Protein AF-H3NC67-F1 (afdb_monomer_lite)

Structure (mmCIF, N/CA/C/O backbone):
data_AF-H3NC67-F1
#
_entry.id   AF-H3NC67-F1
#
loop_
_atom_site.group_PDB
_atom_site.id
_atom_site.type_symbol
_atom_site.label_atom_id
_atom_site.label_alt_id
_atom_site.label_comp_id
_atom_site.label_asym_id
_atom_site.label_entity_id
_atom_site.label_seq_id
_atom_site.pdbx_PDB_ins_code
_atom_site.Cartn_x
_atom_site.Cartn_y
_atom_site.Cartn_z
_atom_site.occupancy
_atom_site.B_iso_or_equiv
_atom_site.auth_seq_id
_atom_site.auth_comp_id
_atom_site.auth_asym_id
_atom_site.auth_atom_id
_atom_site.pdbx_PDB_model_num
ATOM 1 N N . MET A 1 1 ? -19.255 -1.711 28.545 1.00 66.19 1 MET A N 1
ATOM 2 C CA . MET A 1 1 ? -17.971 -1.053 28.179 1.00 66.19 1 MET A CA 1
ATOM 3 C C . MET A 1 1 ? -16.949 -2.032 27.607 1.00 66.19 1 MET A C 1
ATOM 5 O O . MET A 1 1 ? -16.431 -1.748 26.537 1.00 66.19 1 MET A O 1
ATOM 9 N N . LYS A 1 2 ? -16.676 -3.176 28.256 1.00 82.94 2 LYS A N 1
ATOM 10 C CA . LYS A 1 2 ? -15.734 -4.195 27.743 1.00 82.94 2 LYS A CA 1
ATOM 11 C C . LYS A 1 2 ? -16.113 -4.727 26.352 1.00 82.94 2 LYS A C 1
ATOM 13 O O . LYS A 1 2 ? -15.239 -4.902 25.514 1.00 82.94 2 LYS A O 1
ATOM 18 N N . ASP A 1 3 ? -17.408 -4.880 26.084 1.00 90.00 3 ASP A N 1
ATOM 19 C CA . ASP A 1 3 ? -17.900 -5.381 24.792 1.00 90.00 3 ASP A CA 1
ATOM 20 C C . ASP A 1 3 ? -17.627 -4.395 23.654 1.00 90.00 3 ASP A C 1
ATOM 22 O O . ASP A 1 3 ? -17.172 -4.787 22.587 1.00 90.00 3 ASP A O 1
ATOM 26 N N . ILE A 1 4 ? -17.816 -3.095 23.904 1.00 92.88 4 ILE A N 1
ATOM 27 C CA . ILE A 1 4 ? -17.535 -2.028 22.931 1.00 92.88 4 ILE A CA 1
ATOM 28 C C . ILE A 1 4 ? -16.050 -2.028 22.559 1.00 92.88 4 ILE A C 1
ATOM 30 O O . ILE A 1 4 ? -15.715 -1.987 21.378 1.00 92.88 4 ILE A O 1
ATOM 34 N N . LEU A 1 5 ? -15.159 -2.142 23.550 1.00 92.94 5 LEU A N 1
ATOM 35 C CA . LEU A 1 5 ? -13.718 -2.232 23.309 1.00 92.94 5 LEU A CA 1
ATOM 36 C C . LEU A 1 5 ? -13.359 -3.467 22.468 1.00 92.94 5 LEU A C 1
ATOM 38 O O . LEU A 1 5 ? -12.541 -3.381 21.555 1.00 92.94 5 LEU A O 1
ATOM 42 N N . PHE A 1 6 ? -14.003 -4.603 22.737 1.00 94.19 6 PHE A N 1
ATOM 43 C CA . PHE A 1 6 ? -13.802 -5.832 21.975 1.00 94.19 6 PHE A CA 1
ATOM 44 C C . PHE A 1 6 ? -14.271 -5.707 20.516 1.00 94.19 6 PHE A C 1
ATOM 46 O O . PHE A 1 6 ? -13.580 -6.169 19.607 1.00 94.19 6 PHE A O 1
ATOM 53 N N . TYR A 1 7 ? -15.403 -5.043 20.262 1.00 95.88 7 TYR A N 1
ATOM 54 C CA . TYR A 1 7 ? -15.861 -4.758 18.898 1.00 95.88 7 TYR A CA 1
ATOM 55 C C . TYR A 1 7 ? -14.935 -3.788 18.161 1.00 95.88 7 TYR A C 1
ATOM 57 O O . TYR A 1 7 ? -14.602 -4.039 17.004 1.00 95.88 7 TYR A O 1
ATOM 65 N N . LEU A 1 8 ? -14.462 -2.728 18.823 1.00 96.25 8 LEU A N 1
ATOM 66 C CA . LEU A 1 8 ? -13.499 -1.797 18.231 1.00 96.25 8 LEU A CA 1
ATOM 67 C C . LEU A 1 8 ? -12.197 -2.505 17.844 1.00 96.25 8 LEU A C 1
ATOM 69 O O . LEU A 1 8 ? -11.688 -2.283 16.749 1.00 96.25 8 LEU A O 1
ATOM 73 N N . LEU A 1 9 ? -11.700 -3.416 18.685 1.00 96.94 9 LEU A N 1
ATOM 74 C CA . LEU A 1 9 ? -10.511 -4.203 18.367 1.00 96.94 9 LEU A CA 1
ATOM 75 C C . LEU A 1 9 ? -10.710 -5.061 17.109 1.00 96.94 9 LEU A C 1
ATOM 77 O O . LEU A 1 9 ? -9.835 -5.095 16.250 1.00 96.94 9 LEU A O 1
ATOM 81 N N . LYS A 1 10 ? -11.871 -5.712 16.959 1.00 96.69 10 LYS A N 1
ATOM 82 C CA . LYS A 1 10 ? -12.193 -6.478 15.743 1.00 96.69 10 LYS A CA 1
ATOM 83 C C . LYS A 1 10 ? -12.191 -5.600 14.497 1.00 96.69 10 LYS A C 1
ATOM 85 O O . LYS A 1 10 ? -11.643 -6.009 13.481 1.00 96.69 10 LYS A O 1
ATOM 90 N N . ILE A 1 11 ? -12.778 -4.407 14.579 1.00 97.25 11 ILE A N 1
ATOM 91 C CA . ILE A 1 11 ? -12.807 -3.458 13.459 1.00 97.25 11 ILE A CA 1
ATOM 92 C C . ILE A 1 11 ? -11.381 -3.064 13.070 1.00 97.25 11 ILE A C 1
ATOM 94 O O . ILE A 1 11 ? -11.032 -3.140 11.897 1.00 97.25 11 ILE A O 1
ATOM 98 N N . VAL A 1 12 ? -10.539 -2.717 14.045 1.00 97.81 12 VAL A N 1
ATOM 99 C CA . VAL A 1 12 ? -9.130 -2.378 13.795 1.00 97.81 12 VAL A CA 1
ATOM 100 C C . VAL A 1 12 ? -8.389 -3.546 13.143 1.00 97.81 12 VAL A C 1
ATOM 102 O O . VAL A 1 12 ? -7.676 -3.338 12.168 1.00 97.81 12 VAL A O 1
ATOM 105 N N . ILE A 1 13 ? -8.596 -4.778 13.615 1.00 98.12 13 ILE A N 1
ATOM 106 C CA . ILE A 1 13 ? -7.988 -5.974 13.013 1.00 98.12 13 ILE A CA 1
ATOM 107 C C . ILE A 1 13 ? -8.426 -6.138 11.554 1.00 98.12 13 ILE A C 1
ATOM 109 O O . ILE A 1 13 ? -7.584 -6.381 10.694 1.00 98.12 13 ILE A 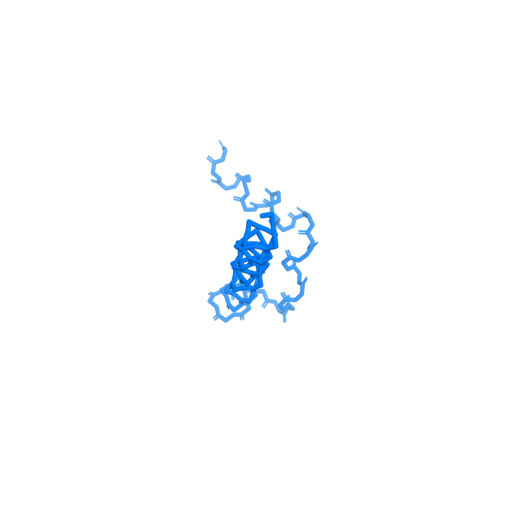O 1
ATOM 113 N N . VAL A 1 14 ? -9.717 -5.981 11.254 1.00 98.25 14 VAL A N 1
ATOM 114 C CA . VAL A 1 14 ? -10.224 -6.065 9.875 1.00 98.25 14 VAL A CA 1
ATOM 115 C C . VAL A 1 14 ? -9.610 -4.974 8.997 1.00 98.25 14 VAL A C 1
ATOM 117 O O . VAL A 1 14 ? -9.196 -5.269 7.881 1.00 98.25 14 VAL A O 1
ATOM 120 N N . LEU A 1 15 ? -9.483 -3.741 9.495 1.00 98.38 15 LEU A N 1
ATOM 121 C CA . LEU A 1 15 ? -8.834 -2.649 8.761 1.00 98.38 15 LEU A CA 1
ATOM 122 C C . LEU A 1 15 ? -7.358 -2.949 8.469 1.00 98.38 15 LEU A C 1
ATOM 124 O O . LEU A 1 15 ? -6.907 -2.754 7.344 1.00 98.38 15 LEU A O 1
ATOM 128 N N . VAL A 1 16 ? -6.617 -3.477 9.446 1.00 98.25 16 VAL A N 1
ATOM 129 C CA . VAL A 1 16 ? -5.221 -3.897 9.249 1.00 98.25 16 VAL A CA 1
ATOM 130 C C . VAL A 1 16 ? -5.135 -5.013 8.210 1.00 98.25 16 VAL A C 1
ATOM 132 O O . VAL A 1 16 ? -4.303 -4.943 7.311 1.00 98.25 16 VAL A O 1
ATOM 135 N N . LEU A 1 17 ? -6.016 -6.013 8.285 1.00 98.44 17 LEU A N 1
ATOM 136 C CA . LEU A 1 17 ? -6.065 -7.089 7.297 1.00 98.44 17 LEU A CA 1
ATOM 137 C C . LEU A 1 17 ? -6.359 -6.554 5.894 1.00 98.44 17 LEU A C 1
ATOM 139 O O . LEU A 1 17 ? -5.700 -6.980 4.953 1.00 98.44 17 LEU A O 1
ATOM 143 N N . LEU A 1 18 ? -7.286 -5.605 5.743 1.00 98.50 18 LEU A N 1
ATOM 144 C CA . LEU A 1 18 ? -7.572 -4.975 4.450 1.00 98.50 18 LEU A CA 1
ATOM 145 C C . LEU A 1 18 ? -6.333 -4.300 3.860 1.00 98.50 18 LEU A C 1
ATOM 147 O O . LEU A 1 18 ? -6.041 -4.507 2.686 1.00 98.50 18 LEU A O 1
ATOM 151 N N . VAL A 1 19 ? -5.577 -3.551 4.669 1.00 97.56 19 VAL A N 1
ATOM 152 C CA . VAL A 1 19 ? -4.321 -2.929 4.223 1.00 97.56 19 VAL A CA 1
ATOM 153 C C . VAL A 1 19 ? -3.303 -3.995 3.820 1.00 97.56 19 VAL A C 1
ATOM 155 O O . VAL A 1 19 ? -2.697 -3.885 2.759 1.00 97.56 19 VAL A O 1
ATOM 158 N N . VAL A 1 20 ? -3.143 -5.061 4.609 1.00 97.81 20 VAL A N 1
ATOM 159 C CA . VAL A 1 20 ? -2.215 -6.156 4.285 1.00 97.81 20 VAL A CA 1
ATOM 160 C C . VAL A 1 20 ? -2.606 -6.845 2.978 1.00 97.81 20 VAL A C 1
ATOM 162 O O . VAL A 1 20 ? -1.759 -7.011 2.104 1.00 97.81 20 VAL A O 1
ATOM 165 N N . PHE A 1 21 ? -3.877 -7.212 2.807 1.00 98.19 21 PHE A N 1
ATOM 166 C CA . PHE A 1 21 ? -4.356 -7.847 1.579 1.00 98.19 21 PHE A CA 1
ATOM 167 C C . PHE A 1 21 ? -4.226 -6.928 0.367 1.00 98.19 21 PHE A C 1
ATOM 169 O O . PHE A 1 21 ? -3.844 -7.399 -0.701 1.00 98.19 21 PHE A O 1
ATOM 176 N N . PHE A 1 22 ? -4.489 -5.631 0.530 1.00 97.06 22 PHE A N 1
ATOM 177 C CA . PHE A 1 22 ? -4.259 -4.645 -0.518 1.00 97.06 22 PHE A CA 1
ATOM 178 C C . PHE A 1 22 ? -2.782 -4.597 -0.925 1.00 97.06 22 PHE A C 1
ATOM 180 O O . PHE A 1 22 ? -2.486 -4.720 -2.109 1.00 97.06 22 PHE A O 1
ATOM 187 N N . MET A 1 23 ? -1.855 -4.500 0.035 1.00 96.44 23 MET A N 1
ATOM 188 C CA . MET A 1 23 ? -0.420 -4.455 -0.264 1.00 96.44 23 MET A CA 1
ATOM 189 C C . MET A 1 23 ? 0.063 -5.740 -0.933 1.00 96.44 23 MET A C 1
ATOM 191 O O . MET A 1 23 ? 0.752 -5.673 -1.943 1.00 96.44 23 MET A O 1
ATOM 195 N N . VAL A 1 24 ? -0.343 -6.910 -0.435 1.00 96.88 24 VAL A N 1
ATOM 196 C CA . VAL A 1 24 ? -0.002 -8.197 -1.062 1.00 96.88 24 VAL A CA 1
ATOM 197 C C . VAL A 1 24 ? -0.568 -8.280 -2.481 1.00 96.88 24 VAL A C 1
ATOM 199 O O . VAL A 1 24 ? 0.137 -8.685 -3.402 1.00 96.88 24 VAL A O 1
ATOM 202 N N . GLY A 1 25 ? -1.817 -7.858 -2.683 1.00 96.50 25 GLY A N 1
ATOM 203 C CA . GLY A 1 25 ? -2.432 -7.799 -4.007 1.00 96.50 25 GLY A CA 1
ATOM 204 C C . GLY A 1 25 ? -1.686 -6.860 -4.956 1.00 96.50 25 GLY A C 1
ATOM 205 O O . GLY A 1 25 ? -1.421 -7.238 -6.094 1.00 96.50 25 GLY A O 1
ATOM 206 N N . ALA A 1 26 ? -1.286 -5.679 -4.480 1.00 95.62 26 ALA A N 1
ATOM 207 C CA . ALA A 1 26 ? -0.500 -4.717 -5.247 1.00 95.62 26 ALA A CA 1
ATOM 208 C C . ALA A 1 26 ? 0.880 -5.277 -5.617 1.00 95.62 26 ALA A C 1
ATOM 210 O O . ALA A 1 26 ? 1.285 -5.157 -6.767 1.00 95.62 26 ALA A O 1
ATOM 211 N N . MET A 1 27 ? 1.570 -5.948 -4.687 1.00 95.75 27 MET A N 1
ATOM 212 C CA . MET A 1 27 ? 2.857 -6.611 -4.943 1.00 95.75 27 MET A CA 1
ATOM 213 C C . MET A 1 27 ? 2.739 -7.670 -6.035 1.00 95.75 27 MET A C 1
ATOM 215 O O . MET A 1 27 ? 3.552 -7.708 -6.956 1.00 95.75 27 MET A O 1
ATOM 219 N N . ILE A 1 28 ? 1.717 -8.526 -5.940 1.00 95.81 28 ILE A N 1
ATOM 220 C CA . ILE A 1 28 ? 1.462 -9.572 -6.933 1.00 95.81 28 ILE A CA 1
ATOM 221 C C . ILE A 1 28 ? 1.114 -8.937 -8.281 1.00 95.81 28 ILE A C 1
ATOM 223 O O . ILE A 1 28 ? 1.670 -9.333 -9.298 1.00 95.81 28 ILE A O 1
ATOM 227 N N . GLY A 1 29 ? 0.234 -7.935 -8.306 1.00 93.94 29 GLY A N 1
ATOM 228 C CA . GLY A 1 29 ? -0.123 -7.220 -9.530 1.00 93.94 29 GLY A CA 1
ATOM 229 C C . GLY A 1 29 ? 1.089 -6.563 -10.188 1.00 93.94 29 GLY A C 1
ATOM 230 O O . GLY A 1 29 ? 1.309 -6.747 -11.378 1.00 93.94 29 GLY A O 1
ATOM 231 N N . TYR A 1 30 ? 1.918 -5.868 -9.411 1.00 93.69 30 TYR A N 1
ATOM 232 C CA . TYR A 1 30 ? 3.114 -5.193 -9.905 1.00 93.69 30 TYR A CA 1
ATOM 233 C C . TYR A 1 30 ? 4.162 -6.167 -10.460 1.00 93.69 30 TYR A C 1
ATOM 235 O O . TYR A 1 30 ? 4.683 -5.931 -11.547 1.00 93.69 30 TYR A O 1
ATOM 243 N N . ALA A 1 31 ? 4.439 -7.263 -9.744 1.00 92.62 31 ALA A N 1
ATOM 244 C CA . ALA A 1 31 ? 5.536 -8.170 -10.082 1.00 92.62 31 ALA A CA 1
ATOM 245 C C . ALA A 1 31 ? 5.161 -9.331 -11.016 1.00 92.62 31 ALA A C 1
ATOM 247 O O . ALA A 1 31 ? 6.018 -9.854 -11.721 1.00 92.62 31 ALA A O 1
ATOM 248 N N . VAL A 1 32 ? 3.907 -9.792 -10.983 1.00 92.88 32 VAL A N 1
ATOM 249 C CA . VAL A 1 32 ? 3.451 -10.945 -11.784 1.00 92.88 32 VAL A CA 1
ATOM 250 C C . VAL A 1 32 ? 2.698 -10.497 -13.030 1.00 92.88 32 VAL A C 1
ATOM 252 O O . VAL A 1 32 ? 2.840 -11.119 -14.079 1.00 92.88 32 VAL A O 1
ATOM 255 N N . VAL A 1 33 ? 1.865 -9.459 -12.913 1.00 91.00 33 VAL A N 1
ATOM 256 C CA . VAL A 1 33 ? 1.057 -8.952 -14.035 1.00 91.00 33 VAL A CA 1
ATOM 257 C C . VAL A 1 33 ? 1.753 -7.782 -14.733 1.00 91.00 33 VAL A C 1
ATOM 259 O O . VAL A 1 33 ? 1.664 -7.664 -15.952 1.00 91.00 33 VAL A O 1
ATOM 262 N N . GLY A 1 34 ? 2.431 -6.923 -13.972 1.00 87.25 34 GLY A N 1
ATOM 263 C CA . GLY A 1 34 ? 3.224 -5.812 -14.485 1.00 87.25 34 GLY A CA 1
ATOM 264 C C . GLY A 1 34 ? 4.659 -6.199 -14.847 1.00 87.25 34 GLY A C 1
ATOM 265 O O . GLY A 1 34 ? 5.075 -7.348 -14.731 1.00 87.25 34 GLY A O 1
ATOM 266 N N . GLU A 1 35 ? 5.432 -5.199 -15.266 1.00 86.44 35 GLU A N 1
ATOM 267 C CA . GLU A 1 35 ? 6.860 -5.335 -15.600 1.00 86.44 35 GLU A CA 1
ATOM 268 C C . GLU A 1 35 ? 7.782 -5.095 -14.386 1.00 86.44 35 GLU A C 1
ATOM 270 O O . GLU A 1 35 ? 8.995 -4.931 -14.525 1.00 86.44 35 GLU A O 1
ATOM 275 N N . GLY A 1 36 ? 7.212 -5.045 -13.179 1.00 86.12 36 GLY A N 1
ATOM 276 C CA . GLY A 1 36 ? 7.941 -4.789 -11.947 1.00 86.12 36 GLY A CA 1
ATOM 277 C C . GLY A 1 36 ? 8.888 -5.926 -11.585 1.00 86.12 36 GLY A C 1
ATOM 278 O O . GLY A 1 36 ? 8.457 -7.053 -11.360 1.00 86.12 36 GLY A O 1
ATOM 279 N N . SER A 1 37 ? 10.187 -5.645 -11.475 1.00 86.06 37 SER A N 1
ATOM 280 C CA . SER A 1 37 ? 11.170 -6.683 -11.123 1.00 86.06 37 SER A CA 1
ATOM 281 C C . SER A 1 37 ? 11.242 -6.960 -9.619 1.00 86.06 37 SER A C 1
ATOM 283 O O . SER A 1 37 ? 11.530 -8.088 -9.215 1.00 86.06 37 SER A O 1
ATOM 285 N N . ASN A 1 38 ? 10.950 -5.961 -8.781 1.00 93.19 38 ASN A N 1
ATOM 286 C CA . ASN A 1 38 ? 10.971 -6.084 -7.331 1.00 93.19 38 ASN A CA 1
ATOM 287 C C . ASN A 1 38 ? 9.581 -5.789 -6.732 1.00 93.19 38 ASN A C 1
ATOM 289 O O . ASN A 1 38 ? 9.143 -4.641 -6.726 1.00 93.19 38 ASN A O 1
ATOM 293 N N . PRO A 1 39 ? 8.888 -6.785 -6.146 1.00 91.62 39 PRO A N 1
ATOM 294 C CA . PRO A 1 39 ? 7.573 -6.584 -5.538 1.00 91.62 39 PRO A CA 1
ATOM 295 C C . PRO A 1 39 ? 7.546 -5.498 -4.456 1.00 91.62 39 PRO A C 1
ATOM 297 O O . PRO A 1 39 ? 6.494 -4.925 -4.203 1.00 91.62 39 PRO A O 1
ATOM 300 N N . LEU A 1 40 ? 8.677 -5.212 -3.804 1.00 94.81 40 LEU A N 1
ATOM 301 C CA . LEU A 1 40 ? 8.756 -4.201 -2.749 1.00 94.81 40 LEU A CA 1
ATOM 302 C C . LEU A 1 40 ? 8.696 -2.762 -3.275 1.00 94.81 40 LEU A C 1
ATOM 304 O O . LEU A 1 40 ? 8.463 -1.854 -2.478 1.00 94.81 40 LEU A O 1
ATOM 308 N N . ASP A 1 41 ? 8.831 -2.543 -4.583 1.00 94.25 41 ASP A N 1
ATOM 309 C CA . ASP A 1 41 ? 8.755 -1.202 -5.170 1.00 94.25 41 ASP A CA 1
ATOM 310 C C . ASP A 1 41 ? 7.349 -0.590 -5.022 1.00 94.25 41 ASP A C 1
ATOM 312 O O . ASP A 1 41 ? 7.182 0.617 -5.146 1.00 94.25 41 ASP A O 1
ATOM 316 N N . VAL A 1 42 ? 6.331 -1.379 -4.644 1.00 94.06 42 VAL A N 1
ATOM 317 C CA . VAL A 1 42 ? 5.005 -0.857 -4.252 1.00 94.06 42 VAL A CA 1
ATOM 318 C C . VAL A 1 42 ? 5.038 0.056 -3.024 1.00 94.06 42 VAL A C 1
ATOM 320 O O . VAL A 1 42 ? 4.059 0.751 -2.755 1.00 94.06 42 VAL A O 1
ATOM 323 N N . PHE A 1 43 ? 6.127 0.050 -2.253 1.00 94.62 43 PHE A N 1
ATOM 324 C CA . PHE A 1 43 ? 6.348 1.003 -1.165 1.00 94.62 43 PHE A CA 1
ATOM 325 C C . PHE A 1 43 ? 7.062 2.282 -1.622 1.00 94.62 43 PHE A C 1
ATOM 327 O O . PHE A 1 43 ? 7.192 3.211 -0.826 1.00 94.62 43 PHE A O 1
ATOM 334 N N . ASP A 1 44 ? 7.513 2.352 -2.876 1.00 94.50 44 ASP A N 1
ATOM 335 C CA . ASP A 1 44 ? 8.087 3.562 -3.449 1.00 94.50 44 ASP A CA 1
ATOM 336 C C . ASP A 1 44 ? 6.966 4.532 -3.843 1.00 94.50 44 ASP A C 1
ATOM 338 O O . ASP A 1 44 ? 6.057 4.213 -4.612 1.00 94.50 44 ASP A O 1
ATOM 342 N N . GLN A 1 45 ? 7.032 5.753 -3.322 1.00 93.81 45 GLN A N 1
ATOM 343 C CA . GLN A 1 45 ? 6.087 6.808 -3.661 1.00 93.81 45 GLN A CA 1
ATOM 344 C C . GLN A 1 45 ? 6.155 7.197 -5.150 1.00 93.81 45 GLN A C 1
ATOM 346 O O . GLN A 1 45 ? 5.131 7.577 -5.719 1.00 93.81 45 GLN A O 1
ATOM 351 N N . GLN A 1 46 ? 7.324 7.091 -5.794 1.00 93.31 46 GLN A N 1
ATOM 352 C CA . GLN A 1 46 ? 7.489 7.414 -7.215 1.00 93.31 46 GLN A CA 1
ATOM 353 C C . GLN A 1 46 ? 6.678 6.475 -8.110 1.0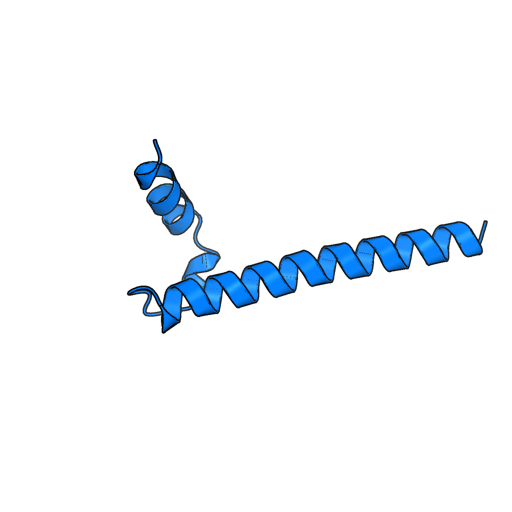0 93.31 46 GLN A C 1
ATOM 355 O O . GLN A 1 46 ? 6.118 6.928 -9.108 1.00 93.31 46 GLN A O 1
ATOM 360 N N . LEU A 1 47 ? 6.548 5.198 -7.726 1.00 92.19 47 LEU A N 1
ATOM 361 C CA . LEU A 1 47 ? 5.709 4.233 -8.436 1.00 92.19 47 LEU A CA 1
ATOM 362 C C . LEU A 1 47 ? 4.257 4.719 -8.499 1.00 92.19 47 LEU A C 1
ATOM 364 O O . LEU A 1 47 ? 3.638 4.728 -9.560 1.00 92.19 47 LEU A O 1
ATOM 368 N N . TRP A 1 48 ? 3.712 5.149 -7.362 1.00 93.56 48 TRP A N 1
ATOM 369 C CA . TRP A 1 48 ? 2.334 5.626 -7.291 1.00 93.56 48 TRP A CA 1
ATOM 370 C C . TRP A 1 48 ? 2.137 6.936 -8.039 1.00 93.56 48 TRP A C 1
ATOM 372 O O . TRP A 1 48 ? 1.105 7.099 -8.68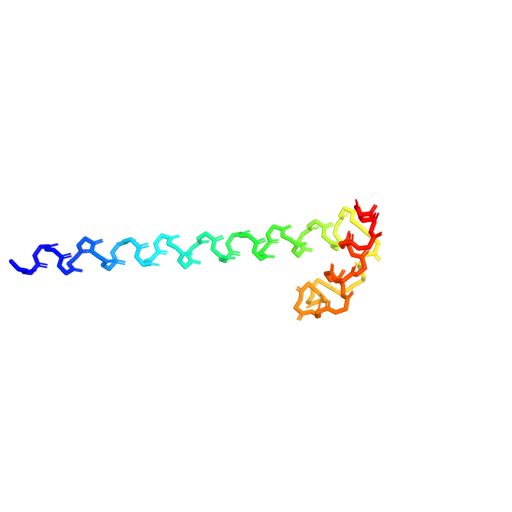2 1.00 93.56 48 TRP A O 1
ATOM 382 N N . GLN A 1 49 ? 3.120 7.839 -8.011 1.00 95.00 49 GLN A N 1
ATOM 383 C CA . GLN A 1 49 ? 3.072 9.041 -8.839 1.00 95.00 49 GLN A CA 1
ATOM 384 C C . GLN A 1 49 ? 2.995 8.669 -10.323 1.00 95.00 49 GLN A C 1
A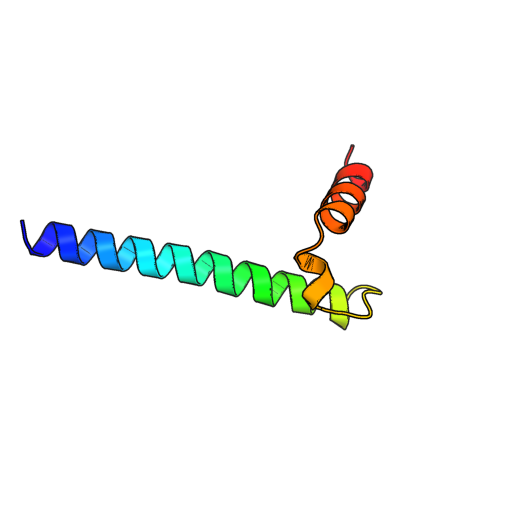TOM 386 O O . GLN A 1 49 ? 2.106 9.152 -11.011 1.00 95.00 49 GLN A O 1
ATOM 391 N N . HIS A 1 50 ? 3.831 7.734 -10.785 1.00 90.44 50 HIS A N 1
ATOM 392 C CA . HIS A 1 50 ? 3.801 7.250 -12.165 1.00 90.44 50 HIS A CA 1
ATOM 393 C C . HIS A 1 50 ? 2.447 6.629 -12.550 1.00 90.44 50 HIS A C 1
ATOM 395 O O . HIS A 1 50 ? 1.936 6.877 -13.639 1.00 90.44 50 HIS A O 1
ATOM 401 N N . VAL A 1 51 ? 1.833 5.857 -11.644 1.00 90.25 51 VAL A N 1
ATOM 402 C CA . VAL A 1 51 ? 0.481 5.307 -11.844 1.00 90.25 51 VAL A CA 1
ATOM 403 C C . VAL A 1 51 ? -0.568 6.417 -11.924 1.00 90.25 51 VAL A C 1
ATOM 405 O O . VAL A 1 51 ? -1.458 6.347 -12.765 1.00 90.25 51 VAL A O 1
ATOM 408 N N . LEU A 1 52 ? -0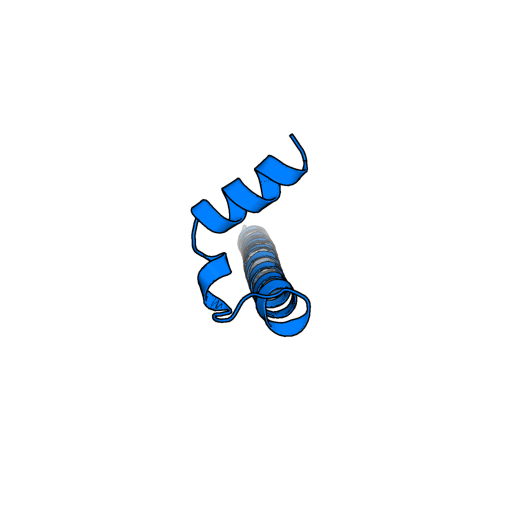.497 7.433 -11.063 1.00 94.19 52 LEU A N 1
ATOM 409 C CA . LEU A 1 52 ? -1.452 8.545 -11.059 1.00 94.19 52 LEU A CA 1
ATOM 410 C C . LEU A 1 52 ? -1.302 9.438 -12.293 1.00 94.19 52 LEU A C 1
ATOM 412 O O . LEU A 1 52 ? -2.314 9.851 -12.853 1.00 94.19 52 LEU A O 1
ATOM 416 N N . ASP A 1 53 ? -0.072 9.665 -12.751 1.00 95.38 53 ASP A N 1
ATOM 417 C CA . ASP A 1 53 ? 0.236 10.415 -13.971 1.00 95.38 53 ASP A CA 1
ATOM 418 C C . ASP A 1 53 ? -0.366 9.756 -15.227 1.00 95.38 53 ASP A C 1
ATOM 420 O O . ASP A 1 53 ? -0.565 10.424 -16.233 1.00 95.38 53 ASP A O 1
ATOM 424 N N . PHE A 1 54 ? -0.685 8.455 -15.193 1.00 90.75 54 PHE A N 1
ATOM 425 C CA . PHE A 1 54 ? -1.408 7.792 -16.285 1.00 90.75 54 PHE A CA 1
ATOM 426 C C . PHE A 1 54 ? -2.881 8.228 -16.381 1.00 90.75 54 PHE A C 1
ATOM 428 O O . PHE A 1 54 ? -3.466 8.201 -17.463 1.00 90.75 54 PHE A O 1
ATOM 435 N N . PHE A 1 55 ? -3.505 8.573 -15.251 1.00 92.06 55 PHE A N 1
ATOM 436 C CA . PHE A 1 55 ? -4.929 8.917 -15.184 1.00 92.06 55 PHE A CA 1
ATOM 437 C C . PHE A 1 55 ? -5.208 10.419 -15.271 1.00 92.06 55 PHE A C 1
ATOM 439 O O . PHE A 1 55 ? -6.346 10.795 -15.559 1.00 92.06 55 PHE A O 1
ATOM 446 N N . VAL A 1 56 ? -4.211 11.250 -14.96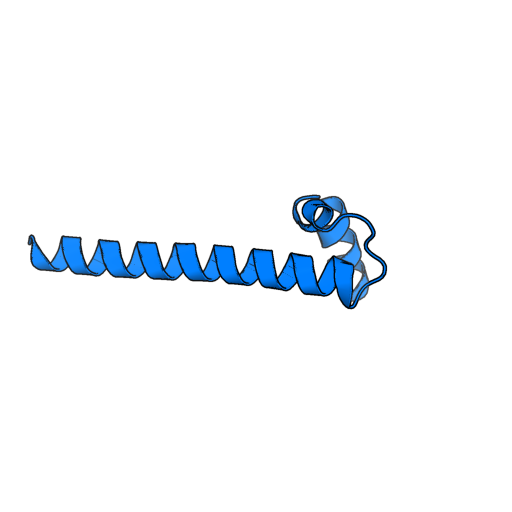4 1.00 83.19 56 VAL A N 1
ATOM 447 C CA . VAL A 1 56 ? -4.286 12.719 -15.004 1.00 83.19 56 VAL A CA 1
ATOM 448 C C . VAL A 1 56 ? -3.911 13.222 -16.390 1.00 83.19 56 VAL A C 1
ATOM 450 O O . VAL A 1 56 ? -4.701 14.025 -16.936 1.00 83.19 56 VAL A O 1
#

Organism: NCBI:txid883103

Radius of gyration: 16.22 Å; chains: 1; bounding box: 29×24×44 Å

InterPro domains:
  IPR024596 DNA-directed RNA polymerase subunit beta/EpuA [PF11772] (11-55)

pLDDT: mean 93.37, std 5.26, range [66.19, 98.5]

Sequence (56 aa):
MKDILFYLLKIVIVLVLLVVFFMVGAMIGYAVVGEGSNPLDVFDQQLWQHVLDFFV

Secondary structure (DSSP, 8-state):
-HHHHHHHHHHHHHHHHHHHHHHHHHHHIIIIISS-S-GGGGG-HHHHHHHHHTT-

Foldseek 3Di:
DVVVVVVVVVVVVVVVVVVVVVLVVQLCCCCVVHPHVGSVCSPPPVVVVVVVVVVD